Protein AF-A0A2G9TSB1-F1 (afdb_monomer)

pLDDT: mean 92.27, std 11.95, range [41.94, 98.25]

Structure (mmCIF, N/CA/C/O backbone):
data_AF-A0A2G9TSB1-F1
#
_entry.id   AF-A0A2G9TSB1-F1
#
loop_
_atom_site.group_PDB
_atom_site.id
_atom_site.type_symbol
_atom_site.label_atom_id
_atom_site.label_alt_id
_atom_site.label_comp_id
_atom_site.label_asym_id
_atom_site.label_entity_id
_atom_site.label_seq_id
_atom_site.pdbx_PDB_ins_code
_atom_site.Cartn_x
_atom_site.Cartn_y
_atom_site.Cartn_z
_atom_site.occupancy
_atom_site.B_iso_or_equiv
_atom_site.auth_seq_id
_atom_site.auth_comp_id
_atom_site.auth_asym_id
_atom_site.auth_atom_id
_atom_site.pdbx_PDB_model_num
ATOM 1 N N . GLN A 1 1 ? -11.762 4.141 18.854 1.00 75.50 1 GLN A N 1
ATOM 2 C CA . GLN A 1 1 ? -11.384 4.862 17.619 1.00 75.50 1 GLN A CA 1
ATOM 3 C C . GLN A 1 1 ? -9.873 4.862 17.388 1.00 75.50 1 GLN A C 1
ATOM 5 O O . 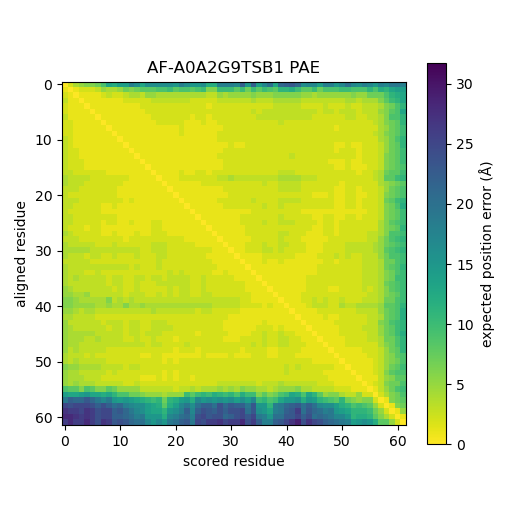GLN A 1 1 ? -9.445 4.091 16.550 1.00 75.50 1 GLN A O 1
ATOM 10 N N . LYS A 1 2 ? -9.024 5.593 18.136 1.00 91.50 2 LYS A N 1
ATOM 11 C CA . LYS A 1 2 ? -7.558 5.582 17.873 1.00 91.50 2 LYS A CA 1
ATOM 12 C C . LYS A 1 2 ? -6.907 4.189 17.941 1.00 91.50 2 LYS A C 1
ATOM 14 O O . LYS A 1 2 ? -6.117 3.848 17.075 1.00 91.50 2 LYS A O 1
ATOM 19 N N . GLN A 1 3 ? -7.281 3.374 18.930 1.00 94.81 3 GLN A N 1
ATOM 20 C CA . GLN A 1 3 ? -6.785 1.995 19.060 1.00 94.81 3 GLN A CA 1
ATOM 21 C C . GLN A 1 3 ? -7.185 1.095 17.884 1.00 94.81 3 GLN A C 1
ATOM 23 O O . GLN A 1 3 ? -6.464 0.166 17.549 1.00 94.81 3 GLN A O 1
ATOM 28 N N . GLU A 1 4 ? -8.326 1.367 17.253 1.00 96.31 4 GLU A N 1
ATOM 29 C CA . GLU A 1 4 ? -8.786 0.595 16.104 1.00 96.31 4 GLU A CA 1
ATOM 30 C C . GLU A 1 4 ? -7.948 0.901 14.867 1.00 96.31 4 GLU A C 1
ATOM 32 O O . GLU A 1 4 ? -7.544 -0.031 14.185 1.00 96.31 4 GLU A O 1
ATOM 37 N N . ILE A 1 5 ? -7.610 2.177 14.642 1.00 97.19 5 ILE A N 1
ATOM 38 C CA . ILE A 1 5 ? -6.684 2.569 13.575 1.00 97.19 5 ILE A CA 1
ATOM 39 C C . ILE A 1 5 ? -5.336 1.881 13.773 1.00 97.19 5 ILE A C 1
ATOM 41 O O . ILE A 1 5 ? -4.872 1.230 12.851 1.00 97.19 5 ILE A O 1
ATOM 45 N N . VAL A 1 6 ? -4.770 1.924 14.987 1.00 97.75 6 VAL A N 1
ATOM 46 C CA . VAL A 1 6 ? -3.501 1.235 15.301 1.00 97.75 6 VAL A CA 1
ATOM 47 C C . VAL A 1 6 ? -3.587 -0.267 15.014 1.00 97.75 6 VAL A C 1
ATOM 49 O O . VAL A 1 6 ? -2.673 -0.847 14.432 1.00 97.75 6 VAL A O 1
ATOM 52 N N . ARG A 1 7 ? -4.700 -0.906 15.391 1.00 97.62 7 ARG A N 1
ATOM 53 C CA . ARG A 1 7 ? -4.927 -2.331 15.128 1.00 97.62 7 ARG A CA 1
ATOM 54 C C . ARG A 1 7 ? -4.977 -2.630 13.628 1.00 97.62 7 ARG A C 1
ATOM 56 O O . ARG A 1 7 ? -4.343 -3.581 13.190 1.00 97.62 7 ARG A O 1
ATOM 63 N N . VAL A 1 8 ? -5.727 -1.844 12.856 1.00 98.00 8 VAL A N 1
ATOM 64 C CA . VAL A 1 8 ? -5.874 -2.051 11.406 1.00 98.00 8 VAL A CA 1
ATOM 65 C C . VAL A 1 8 ? -4.563 -1.754 10.676 1.00 98.00 8 VAL A C 1
ATOM 67 O O . VAL A 1 8 ? -4.182 -2.513 9.792 1.00 98.00 8 VAL A O 1
ATOM 70 N N . THR A 1 9 ? -3.817 -0.723 11.087 1.00 98.00 9 THR A N 1
ATOM 71 C CA . THR A 1 9 ? -2.491 -0.447 10.519 1.00 98.00 9 THR A CA 1
ATOM 72 C C . THR A 1 9 ? -1.502 -1.569 10.812 1.00 98.00 9 THR A C 1
ATOM 74 O O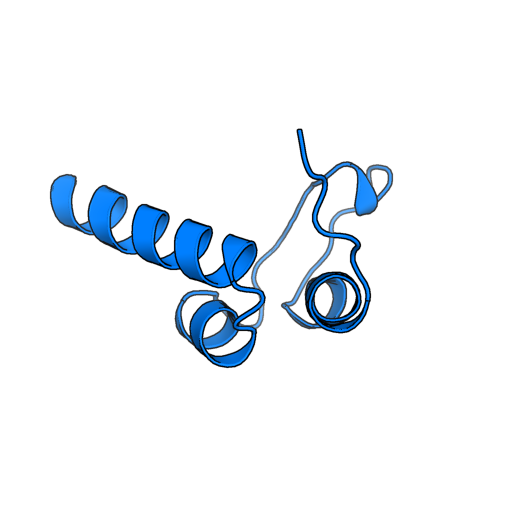 . THR A 1 9 ? -0.718 -1.905 9.937 1.00 98.00 9 THR A O 1
ATOM 77 N N . GLN A 1 10 ? -1.555 -2.198 11.995 1.00 98.06 10 GLN A N 1
ATOM 78 C CA . GLN A 1 10 ? -0.707 -3.361 12.279 1.00 98.06 10 GLN A CA 1
ATOM 79 C C . GLN A 1 10 ? -1.070 -4.549 11.380 1.00 98.06 10 GLN A C 1
ATOM 81 O O . GLN A 1 10 ? -0.183 -5.147 10.789 1.00 98.06 10 GLN A O 1
ATOM 86 N N . GLN A 1 11 ? -2.364 -4.835 11.204 1.00 98.25 11 GLN A N 1
ATOM 87 C CA . GLN A 1 11 ? -2.817 -5.894 10.292 1.00 98.25 11 GLN A CA 1
ATOM 88 C C . GLN A 1 11 ? -2.362 -5.654 8.846 1.00 98.25 11 GLN A C 1
ATOM 90 O O . GLN A 1 11 ? -2.008 -6.602 8.151 1.00 98.25 11 GLN A O 1
ATOM 95 N N . LEU A 1 12 ? -2.340 -4.393 8.404 1.00 98.19 12 LEU A N 1
ATOM 96 C CA . LEU A 1 12 ? -1.817 -4.020 7.092 1.00 98.19 12 LEU A CA 1
ATOM 97 C C . LEU A 1 12 ? -0.311 -4.306 6.979 1.00 98.19 12 LEU A C 1
ATOM 99 O O . LEU A 1 12 ? 0.120 -4.899 5.994 1.00 98.19 12 LEU A O 1
ATOM 103 N N . LEU A 1 13 ? 0.483 -3.929 7.988 1.00 97.50 13 LEU A N 1
ATOM 104 C CA . LEU A 1 13 ? 1.925 -4.210 8.020 1.00 97.50 13 LEU A CA 1
ATOM 105 C C . LEU A 1 13 ? 2.222 -5.715 8.052 1.00 97.50 13 LEU A C 1
ATOM 107 O O . LEU A 1 13 ? 3.152 -6.171 7.384 1.00 97.50 13 LEU A O 1
ATOM 111 N N . ASP A 1 14 ? 1.421 -6.489 8.784 1.00 97.31 14 ASP A N 1
ATOM 112 C CA . ASP A 1 14 ? 1.545 -7.946 8.842 1.00 97.31 14 ASP A CA 1
ATOM 113 C C . ASP A 1 14 ? 1.248 -8.575 7.468 1.00 97.31 14 ASP A C 1
ATOM 115 O O . ASP A 1 14 ? 1.990 -9.446 7.013 1.00 97.31 14 ASP A O 1
ATOM 119 N N . ALA A 1 15 ? 0.215 -8.093 6.764 1.00 96.94 15 ALA A N 1
ATOM 120 C CA . ALA A 1 15 ? -0.112 -8.540 5.409 1.00 96.94 15 ALA A CA 1
ATOM 121 C C . ALA A 1 15 ? 1.021 -8.245 4.412 1.00 96.94 15 ALA A C 1
ATOM 123 O O . ALA A 1 15 ? 1.377 -9.117 3.621 1.00 96.94 15 ALA A O 1
ATOM 124 N N . ILE A 1 16 ? 1.634 -7.057 4.490 1.00 95.88 16 ILE A N 1
ATOM 125 C CA . ILE A 1 16 ? 2.807 -6.696 3.676 1.00 95.88 16 ILE A CA 1
ATOM 126 C C . ILE A 1 16 ? 3.987 -7.625 3.998 1.00 95.88 16 ILE A C 1
ATOM 128 O O . ILE A 1 16 ? 4.585 -8.203 3.092 1.00 95.88 16 ILE A O 1
ATOM 132 N N . SER A 1 17 ? 4.286 -7.828 5.284 1.00 94.25 17 SER A N 1
ATOM 133 C CA . SER A 1 17 ? 5.430 -8.637 5.741 1.00 94.25 17 SER A CA 1
ATOM 134 C C . SER A 1 17 ? 5.309 -10.111 5.339 1.00 94.25 17 SER A C 1
ATOM 136 O O . SER A 1 17 ? 6.303 -10.749 4.993 1.00 94.25 17 SER A O 1
ATOM 138 N N . CYS A 1 18 ? 4.088 -10.653 5.352 1.00 94.56 18 CYS A N 1
ATOM 139 C CA . CYS A 1 18 ? 3.794 -12.025 4.938 1.00 94.56 18 CYS A CA 1
ATOM 140 C C . CYS A 1 18 ? 3.482 -12.173 3.440 1.00 94.56 18 CYS A C 1
ATOM 142 O O . CYS A 1 18 ? 3.200 -13.290 3.004 1.00 94.56 18 CYS A O 1
ATOM 144 N N . LYS A 1 19 ? 3.518 -11.084 2.659 1.00 94.62 19 LYS A N 1
ATOM 145 C CA . LYS A 1 19 ? 3.125 -11.054 1.240 1.00 94.62 19 LYS A CA 1
ATOM 146 C C . LYS A 1 19 ? 1.703 -11.579 0.979 1.00 94.62 19 LYS A C 1
ATOM 148 O O . LYS A 1 19 ? 1.43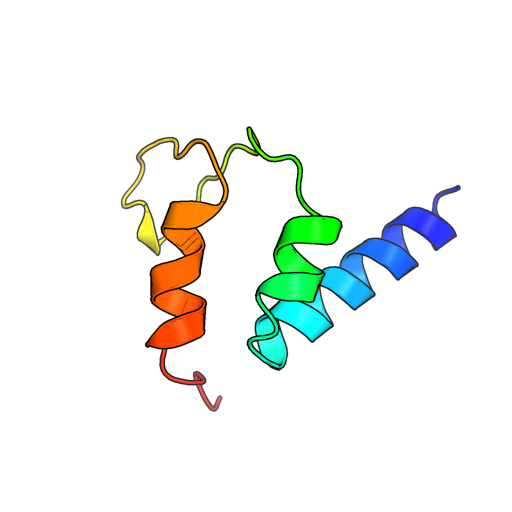4 -12.199 -0.048 1.00 94.62 19 LYS A O 1
ATOM 153 N N . ASP A 1 20 ? 0.770 -11.305 1.887 1.00 96.69 20 ASP A N 1
ATOM 154 C CA . ASP A 1 20 ? -0.648 -11.636 1.721 1.00 96.69 20 ASP A CA 1
ATOM 155 C C . ASP A 1 20 ? -1.380 -1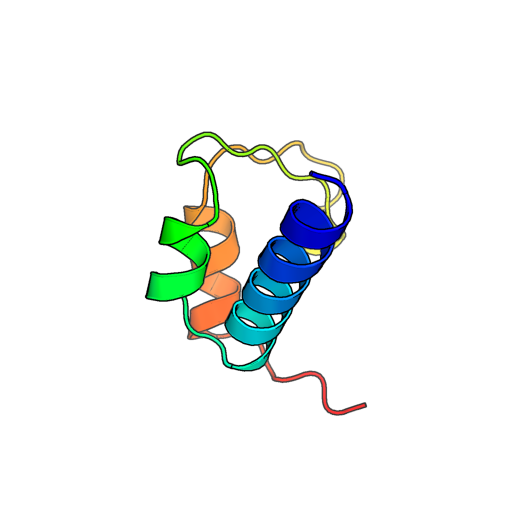0.500 0.986 1.00 96.69 20 ASP A C 1
ATOM 157 O O . ASP A 1 20 ? -1.918 -9.564 1.591 1.00 96.69 20 ASP A O 1
ATOM 161 N N . PHE A 1 21 ? -1.370 -10.567 -0.348 1.00 96.62 21 PHE A N 1
ATOM 162 C CA . PHE A 1 21 ? -1.992 -9.544 -1.194 1.00 96.62 21 PHE A CA 1
ATOM 163 C C . PHE A 1 21 ? -3.525 -9.512 -1.053 1.00 96.62 21 PHE A C 1
ATOM 165 O O . PHE A 1 21 ? -4.146 -8.450 -1.148 1.00 96.62 21 PHE A O 1
ATOM 172 N N . ASP A 1 22 ? -4.151 -10.651 -0.758 1.00 97.50 22 ASP A N 1
ATOM 173 C CA . ASP A 1 22 ? -5.603 -10.742 -0.582 1.00 97.50 22 ASP A CA 1
ATOM 174 C C . ASP A 1 22 ? -6.066 -10.009 0.683 1.00 97.50 22 ASP A C 1
ATOM 176 O O . ASP A 1 22 ? -7.142 -9.403 0.699 1.00 97.50 22 ASP A O 1
ATOM 180 N N . VAL A 1 23 ? -5.286 -10.059 1.766 1.00 97.75 23 VAL A N 1
ATOM 181 C CA . VAL A 1 23 ? -5.566 -9.271 2.976 1.00 97.75 23 VAL A CA 1
ATOM 182 C C . VAL A 1 23 ? -5.237 -7.799 2.749 1.00 97.75 23 VAL A C 1
ATOM 184 O O . VAL A 1 23 ? -6.054 -6.948 3.103 1.00 97.75 23 VAL A O 1
ATOM 187 N N . TYR A 1 24 ? -4.102 -7.490 2.117 1.00 98.12 24 TYR A N 1
ATOM 188 C CA . TYR A 1 24 ? -3.713 -6.114 1.790 1.00 98.12 24 TYR A CA 1
ATOM 189 C C . TYR A 1 24 ? -4.814 -5.378 1.005 1.00 98.12 24 TYR A C 1
ATOM 191 O O . TYR A 1 24 ? -5.274 -4.313 1.418 1.00 98.12 24 TYR A O 1
ATOM 199 N N . THR A 1 25 ? -5.332 -5.990 -0.065 1.00 97.75 25 THR A N 1
ATOM 200 C CA . THR A 1 25 ? -6.385 -5.394 -0.910 1.00 97.75 25 THR A CA 1
ATOM 201 C C . THR A 1 25 ? -7.736 -5.236 -0.211 1.00 97.75 25 THR A C 1
ATOM 203 O O . THR A 1 25 ? -8.511 -4.364 -0.589 1.00 97.75 25 THR A O 1
ATOM 206 N N . LYS A 1 26 ? -8.033 -6.023 0.832 1.00 97.94 26 LYS A N 1
ATOM 207 C CA . LYS A 1 26 ? -9.243 -5.835 1.659 1.00 97.94 26 LYS A CA 1
ATOM 208 C C . LYS A 1 26 ? -9.130 -4.657 2.623 1.00 97.94 26 LYS A C 1
ATOM 210 O O . LYS A 1 26 ? -10.156 -4.156 3.082 1.00 97.94 26 LYS A O 1
ATOM 215 N N . LEU A 1 27 ? -7.907 -4.269 2.979 1.00 97.75 27 LEU A N 1
ATOM 216 C CA . LEU A 1 27 ? -7.624 -3.173 3.906 1.00 97.75 27 LEU A CA 1
ATOM 217 C C . LEU A 1 27 ? -7.396 -1.837 3.182 1.00 97.75 27 LEU A C 1
ATOM 219 O O . LEU A 1 27 ? -7.559 -0.784 3.797 1.00 97.75 27 LEU A O 1
ATOM 223 N N . CYS A 1 28 ? -7.047 -1.878 1.895 1.00 97.75 28 CYS A N 1
ATOM 224 C CA . CYS A 1 28 ? -6.811 -0.707 1.057 1.00 97.75 28 CYS A CA 1
ATOM 225 C C . CYS A 1 28 ? -8.029 -0.358 0.192 1.00 97.7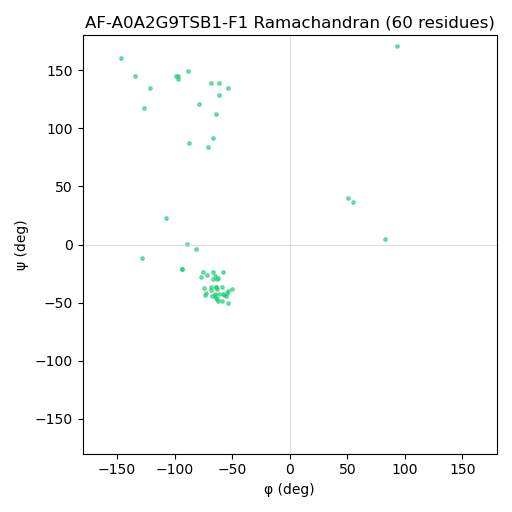5 28 CYS A C 1
ATOM 227 O O . CYS A 1 28 ? -8.735 -1.228 -0.312 1.00 97.75 28 CYS A O 1
ATOM 229 N N . ASP A 1 29 ? -8.246 0.939 -0.024 1.00 98.00 29 ASP A N 1
ATOM 230 C CA . ASP A 1 29 ? -9.222 1.402 -1.009 1.00 98.00 29 ASP A CA 1
ATOM 231 C C . ASP A 1 29 ? -8.739 1.057 -2.438 1.00 98.00 29 ASP A C 1
ATOM 233 O O . ASP A 1 29 ? -7.549 1.226 -2.726 1.00 98.00 29 ASP A O 1
ATOM 237 N N . PRO A 1 30 ? -9.613 0.605 -3.358 1.00 96.06 30 PRO A N 1
ATOM 238 C CA . PRO A 1 30 ? -9.220 0.310 -4.739 1.00 96.06 30 PRO A CA 1
ATOM 239 C C . PRO A 1 30 ? -8.606 1.493 -5.503 1.00 96.06 30 PRO A C 1
ATOM 241 O O . PRO A 1 30 ? -7.866 1.255 -6.455 1.00 96.06 30 PRO A O 1
ATOM 244 N N . ALA A 1 31 ? -8.893 2.735 -5.099 1.00 96.75 31 ALA A N 1
ATOM 245 C CA . ALA A 1 31 ? -8.330 3.975 -5.639 1.00 96.75 31 ALA A CA 1
ATOM 246 C C . ALA A 1 31 ? -7.321 4.633 -4.673 1.00 96.75 31 ALA A C 1
ATOM 248 O O . ALA A 1 31 ? -7.078 5.840 -4.735 1.00 96.75 31 ALA A O 1
ATOM 249 N N . MET A 1 32 ? -6.731 3.861 -3.750 1.00 97.88 32 MET A N 1
ATOM 250 C CA . MET A 1 32 ? -5.698 4.355 -2.837 1.00 97.88 32 MET A CA 1
ATOM 251 C C . MET A 1 32 ? -4.551 5.011 -3.615 1.00 97.88 32 MET A C 1
ATOM 253 O O . MET A 1 32 ? -4.047 4.457 -4.590 1.00 97.88 32 MET A O 1
ATOM 257 N N . THR A 1 33 ? -4.111 6.177 -3.146 1.00 98.00 33 THR A N 1
ATOM 258 C CA . THR A 1 33 ? -2.952 6.881 -3.698 1.00 98.00 33 THR A CA 1
ATOM 259 C C . THR A 1 33 ? -1.686 6.607 -2.894 1.00 98.00 33 THR A C 1
ATOM 261 O O . THR A 1 33 ? -1.757 6.563 -1.664 1.00 98.00 33 THR A O 1
ATOM 264 N N . CYS A 1 34 ? -0.529 6.524 -3.553 1.00 97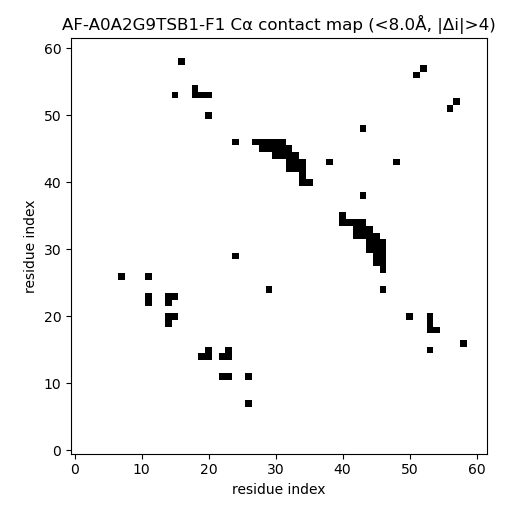.19 34 CYS A N 1
ATOM 265 C CA . CYS A 1 34 ? 0.752 6.264 -2.894 1.00 97.19 34 CYS A CA 1
ATOM 266 C C . CYS A 1 34 ? 1.880 7.187 -3.385 1.00 97.19 34 CYS A C 1
ATOM 268 O O . CYS A 1 34 ? 1.956 7.532 -4.568 1.00 97.19 34 CYS A O 1
ATOM 270 N N . PHE A 1 35 ? 2.766 7.547 -2.451 1.00 96.75 35 PHE A N 1
ATOM 271 C CA . PHE A 1 35 ? 4.117 8.036 -2.710 1.00 96.75 35 PHE A CA 1
ATOM 272 C C . PHE A 1 35 ? 5.100 7.183 -1.912 1.00 96.75 35 PHE A C 1
ATOM 274 O O . PHE A 1 35 ? 5.094 7.207 -0.682 1.00 96.75 35 PHE A O 1
ATOM 281 N N . GLU A 1 36 ? 5.974 6.489 -2.624 1.00 95.31 36 GLU A N 1
ATOM 282 C CA . GLU A 1 36 ? 6.988 5.606 -2.057 1.00 95.31 36 GLU A CA 1
ATOM 283 C C . GLU A 1 36 ? 8.254 5.624 -2.932 1.00 95.31 36 GLU A C 1
ATOM 285 O O . GLU A 1 36 ? 8.190 6.078 -4.085 1.00 95.31 36 GLU A O 1
ATOM 290 N N . PRO A 1 37 ? 9.423 5.209 -2.406 1.00 95.31 37 PRO A N 1
ATOM 291 C CA . PRO A 1 37 ? 10.677 5.193 -3.164 1.00 95.31 37 PRO A CA 1
ATOM 292 C C . PRO A 1 37 ? 10.565 4.498 -4.528 1.00 95.31 37 PRO A C 1
ATOM 294 O O . PRO A 1 37 ? 11.109 4.982 -5.523 1.00 95.31 37 PRO A O 1
ATOM 297 N N . GLU A 1 38 ? 9.800 3.414 -4.583 1.00 93.69 38 GLU A N 1
ATOM 298 C CA . GLU A 1 38 ? 9.536 2.571 -5.745 1.00 93.69 38 GLU A CA 1
ATOM 299 C C . GLU A 1 38 ? 8.816 3.326 -6.873 1.00 93.69 38 GLU A C 1
ATOM 301 O O . GLU A 1 38 ? 9.026 3.032 -8.051 1.00 93.69 38 GLU A O 1
ATOM 306 N N . ALA A 1 39 ? 8.020 4.345 -6.537 1.00 94.31 39 ALA A N 1
ATOM 307 C CA . ALA A 1 39 ? 7.292 5.172 -7.500 1.00 94.31 39 ALA A CA 1
ATOM 308 C C . ALA A 1 39 ? 8.152 6.284 -8.137 1.00 94.31 39 ALA A C 1
ATOM 310 O O . ALA A 1 39 ? 7.677 7.021 -9.011 1.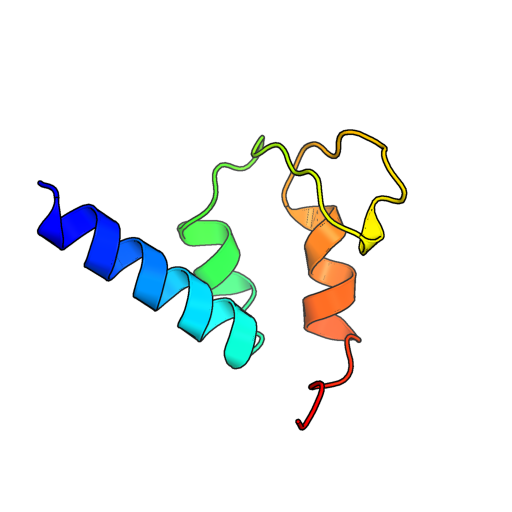00 94.31 39 ALA A O 1
ATOM 311 N N . LEU A 1 40 ? 9.413 6.435 -7.706 1.00 95.44 40 LEU A N 1
ATOM 312 C CA . LEU A 1 40 ? 10.385 7.395 -8.247 1.00 95.44 40 LEU A CA 1
ATOM 313 C C . LEU A 1 40 ? 9.837 8.835 -8.335 1.00 95.44 40 LEU A C 1
ATOM 315 O O . LEU A 1 40 ? 10.081 9.557 -9.302 1.00 95.44 40 LEU A O 1
ATOM 319 N N . GLY A 1 41 ? 9.076 9.247 -7.317 1.00 96.00 41 GLY A N 1
ATOM 320 C CA . GLY A 1 41 ? 8.505 10.593 -7.208 1.00 96.00 41 GLY A CA 1
ATOM 321 C C . GLY A 1 41 ? 7.195 10.822 -7.972 1.00 96.00 41 GLY A C 1
ATOM 322 O O . GLY A 1 41 ? 6.695 11.946 -7.967 1.00 96.00 41 GLY A O 1
ATOM 323 N N . ASN A 1 42 ? 6.619 9.793 -8.598 1.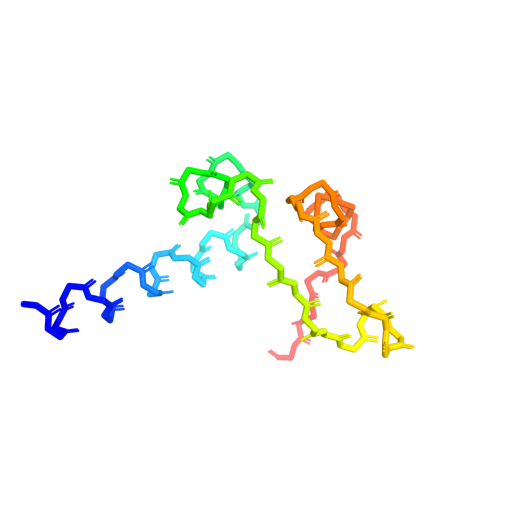00 97.56 42 ASN A N 1
ATOM 324 C CA . ASN A 1 42 ? 5.295 9.871 -9.217 1.00 97.56 42 ASN A CA 1
ATOM 325 C C . ASN A 1 42 ? 4.191 9.528 -8.208 1.00 97.56 42 ASN A C 1
ATOM 327 O O . ASN A 1 42 ? 4.396 8.718 -7.308 1.00 97.56 42 ASN A O 1
ATOM 331 N N . LEU A 1 43 ? 3.014 10.134 -8.385 1.00 97.62 43 LEU A N 1
ATOM 332 C CA . LEU A 1 43 ? 1.807 9.742 -7.661 1.00 97.62 43 LEU A CA 1
ATOM 333 C C . LEU A 1 43 ? 1.231 8.487 -8.316 1.00 97.62 43 LEU A C 1
ATOM 335 O O . LEU A 1 43 ? 0.876 8.520 -9.496 1.00 97.62 43 LEU A O 1
ATOM 339 N N . ILE A 1 44 ? 1.116 7.413 -7.546 1.00 97.88 44 ILE A N 1
ATOM 340 C CA . ILE A 1 44 ? 0.466 6.178 -7.987 1.00 97.88 44 ILE A CA 1
ATOM 341 C C . ILE A 1 44 ? -0.980 6.171 -7.500 1.00 97.88 44 ILE A C 1
ATOM 343 O O . ILE A 1 44 ? -1.255 6.616 -6.387 1.00 97.88 44 ILE A O 1
ATOM 347 N N . GLU A 1 45 ? -1.887 5.649 -8.324 1.00 97.94 45 GLU A N 1
ATOM 348 C CA . GLU A 1 45 ? -3.280 5.378 -7.970 1.00 97.94 45 GLU A CA 1
ATOM 349 C C . GLU A 1 45 ? -3.582 3.889 -8.177 1.00 97.94 45 GLU A C 1
ATOM 351 O O . GLU A 1 45 ? -3.222 3.300 -9.201 1.00 97.94 45 GLU A O 1
ATOM 356 N N . GLY A 1 46 ? -4.260 3.295 -7.198 1.00 96.62 46 GLY A N 1
ATOM 357 C CA . GLY A 1 46 ? -4.686 1.904 -7.206 1.00 96.62 46 GLY A CA 1
ATOM 358 C C . GLY A 1 46 ? -3.710 0.940 -6.532 1.00 96.62 46 GLY A C 1
ATOM 359 O O . GLY A 1 46 ? -2.592 1.279 -6.148 1.00 96.62 46 GLY A O 1
ATOM 360 N N . VAL A 1 47 ? -4.162 -0.304 -6.365 1.00 95.88 47 VAL A N 1
ATOM 361 C CA . VAL A 1 47 ? -3.439 -1.331 -5.590 1.00 95.88 47 VAL A CA 1
ATOM 362 C C . VAL A 1 47 ? -2.526 -2.222 -6.436 1.00 95.88 47 VAL A C 1
ATOM 364 O O . VAL A 1 47 ? -1.579 -2.792 -5.901 1.00 95.88 47 VAL A O 1
ATOM 367 N N . GLU A 1 48 ? -2.758 -2.312 -7.749 1.00 94.75 48 GLU A N 1
ATOM 368 C CA . GLU A 1 48 ? -2.040 -3.238 -8.644 1.00 94.75 48 GLU A CA 1
ATOM 369 C C . GLU A 1 48 ? -0.543 -2.927 -8.780 1.00 94.75 48 GLU A C 1
ATOM 371 O O . GLU A 1 48 ? 0.244 -3.843 -9.000 1.00 94.75 48 GLU A O 1
ATOM 376 N N . PHE A 1 49 ? -0.123 -1.668 -8.594 1.00 94.75 49 PHE A N 1
ATOM 377 C CA . PHE A 1 49 ? 1.302 -1.311 -8.567 1.00 94.75 49 PHE A CA 1
ATOM 378 C C . PHE A 1 49 ? 2.069 -2.129 -7.516 1.00 94.75 49 PHE A C 1
ATOM 380 O O . PHE A 1 49 ? 3.120 -2.700 -7.801 1.00 94.75 49 PHE A O 1
ATOM 387 N N . HIS A 1 50 ? 1.489 -2.265 -6.323 1.00 95.81 50 HIS A N 1
ATOM 388 C CA . HIS A 1 50 ? 2.098 -2.974 -5.202 1.00 95.81 50 HIS A CA 1
ATOM 389 C C . HIS A 1 50 ? 2.111 -4.493 -5.421 1.00 95.81 50 HIS A C 1
ATOM 391 O O . HIS A 1 50 ? 3.006 -5.168 -4.917 1.00 95.81 50 HIS A O 1
ATOM 397 N N . ARG A 1 51 ? 1.179 -5.049 -6.215 1.00 95.06 51 ARG A N 1
ATOM 398 C CA . ARG A 1 51 ? 1.093 -6.496 -6.485 1.00 95.06 51 ARG A CA 1
ATOM 399 C C . ARG A 1 51 ? 2.407 -7.074 -7.002 1.00 95.06 51 ARG A C 1
ATOM 401 O O . ARG A 1 51 ? 2.812 -8.150 -6.576 1.00 95.06 51 ARG A O 1
ATOM 408 N N . PHE A 1 52 ? 3.100 -6.333 -7.866 1.00 91.69 52 PHE A N 1
ATOM 409 C CA . PHE A 1 52 ? 4.414 -6.725 -8.370 1.00 91.69 52 PHE A CA 1
ATOM 410 C C . PHE A 1 52 ? 5.408 -7.023 -7.231 1.00 91.69 52 PHE A C 1
ATOM 412 O O . PHE A 1 52 ? 6.132 -8.016 -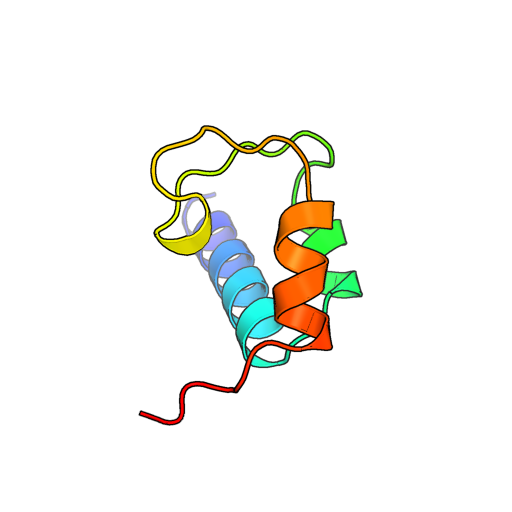7.280 1.00 91.69 52 PHE A O 1
ATOM 419 N N . TYR A 1 53 ? 5.408 -6.211 -6.173 1.00 92.38 53 TYR A N 1
ATOM 420 C CA . TYR A 1 53 ? 6.287 -6.376 -5.014 1.00 92.38 53 TYR A CA 1
ATOM 421 C C . TYR A 1 53 ? 5.826 -7.494 -4.071 1.00 92.38 53 TYR A C 1
ATOM 423 O O . TYR A 1 53 ? 6.661 -8.142 -3.445 1.00 92.38 53 TYR A O 1
ATOM 431 N N . PHE A 1 54 ? 4.526 -7.787 -4.015 1.00 93.31 54 PHE A N 1
ATOM 432 C CA . PHE A 1 54 ? 4.014 -8.967 -3.309 1.00 93.31 54 PHE A CA 1
ATOM 433 C C . PHE A 1 54 ? 4.438 -10.269 -4.004 1.00 93.31 54 PHE A C 1
ATOM 435 O O . PHE A 1 54 ? 4.914 -11.193 -3.342 1.00 93.31 54 PHE A O 1
ATOM 442 N N . ASP A 1 55 ? 4.329 -10.320 -5.333 1.00 92.62 55 ASP A N 1
ATOM 443 C CA . ASP A 1 55 ? 4.641 -11.516 -6.121 1.00 92.62 55 ASP A CA 1
ATOM 444 C C . ASP A 1 55 ? 6.159 -11.759 -6.235 1.00 92.62 55 ASP A C 1
ATOM 446 O O . ASP A 1 55 ? 6.610 -12.907 -6.186 1.00 92.62 55 ASP A O 1
ATOM 450 N N . TYR A 1 56 ? 6.960 -10.691 -6.361 1.00 89.00 56 TYR A N 1
ATOM 451 C CA . TYR A 1 56 ? 8.383 -10.792 -6.724 1.00 89.00 56 TYR A CA 1
ATOM 452 C C . TYR A 1 56 ? 9.357 -10.058 -5.801 1.00 89.00 56 TYR A C 1
ATOM 454 O O . TYR A 1 56 ? 10.563 -10.266 -5.930 1.00 89.00 56 TYR A O 1
ATOM 462 N N . GLY A 1 57 ? 8.888 -9.199 -4.893 1.00 80.62 57 GLY A N 1
ATOM 463 C CA . GLY A 1 57 ? 9.775 -8.450 -4.004 1.00 80.62 57 GLY A CA 1
ATOM 464 C C . GLY A 1 57 ? 10.579 -9.401 -3.124 1.00 80.62 57 GLY A C 1
ATOM 465 O O . GLY A 1 57 ? 10.017 -10.294 -2.498 1.00 80.62 57 GLY A O 1
ATOM 466 N N . GLU A 1 58 ? 11.898 -9.260 -3.072 1.00 69.94 58 GLU A N 1
ATOM 467 C CA . GLU A 1 58 ? 12.717 -9.988 -2.099 1.00 69.94 58 GLU A CA 1
ATOM 468 C C . GLU A 1 58 ? 12.278 -9.576 -0.683 1.00 69.94 58 GLU A C 1
ATOM 470 O O . GLU A 1 58 ? 12.013 -8.398 -0.434 1.00 69.94 58 GLU A O 1
ATOM 475 N N . ILE A 1 59 ? 12.188 -10.526 0.259 1.00 61.59 59 ILE A N 1
ATOM 476 C CA . ILE A 1 59 ? 12.131 -10.138 1.673 1.00 61.59 59 ILE A CA 1
ATOM 477 C C . ILE A 1 59 ? 13.476 -9.469 1.932 1.00 61.59 59 ILE A C 1
ATOM 479 O O . ILE A 1 59 ? 14.504 -10.144 1.879 1.00 61.59 59 ILE A O 1
ATOM 483 N N . ILE A 1 60 ? 13.481 -8.158 2.174 1.00 57.62 60 ILE A N 1
ATOM 484 C CA . ILE A 1 60 ? 14.668 -7.489 2.694 1.00 57.62 60 ILE A CA 1
ATOM 485 C C . ILE A 1 60 ? 14.859 -8.053 4.104 1.00 57.62 60 ILE A C 1
ATOM 487 O O . ILE A 1 60 ? 14.232 -7.606 5.060 1.00 57.62 60 ILE A O 1
ATOM 491 N N . LEU A 1 61 ? 15.645 -9.125 4.199 1.00 41.94 61 LEU A N 1
ATOM 492 C CA . LEU A 1 61 ? 16.187 -9.626 5.451 1.00 41.94 61 LEU A CA 1
ATOM 493 C C . LEU A 1 61 ? 17.254 -8.620 5.893 1.00 41.94 61 LEU A C 1
ATOM 495 O O . LEU A 1 61 ? 18.434 -8.790 5.582 1.00 41.94 61 LEU A O 1
ATOM 499 N N . GLU A 1 62 ? 16.826 -7.553 6.562 1.00 45.28 62 GLU A N 1
ATOM 500 C CA . GLU A 1 62 ? 17.649 -6.942 7.610 1.00 45.28 62 GLU A CA 1
ATOM 501 C C . GLU A 1 62 ? 17.359 -7.627 8.949 1.00 45.28 62 GLU A C 1
ATOM 503 O O . GLU A 1 62 ? 16.165 -7.816 9.284 1.00 45.28 62 GLU A O 1
#

Foldseek 3Di:
DVVVVVVLVVQLVVCLLLLVLVSNPVSDDQQDWDDDVLCVGDIDTGDVVCNCCSVDNDNPPD

Nearest PDB structures (foldseek):
  7rec-assembly1_E-2  TM=9.908E-01  e=4.576E-06  Homo sapiens
  5ig5-assembly1_F-2  TM=9.905E-01  e=1.276E-05  Nematostella vectensis
  7urw-assembly1_D-2  TM=9.862E-01  e=1.649E-05  Homo sapiens
  8uso-assembly1_C  TM=9.895E-01  e=2.584E-05  Homo sapiens
  8uso-assembly1_A  TM=9.923E-01  e=4.906E-05  Homo sapiens

InterPro domains:
  IPR013543 Calcium/calmodulin-dependent protein kinase II, association-domain [PF08332] (1-55)
  IPR032710 NTF2-like domain superfamily [SSF54427] (1-56)

Organism: Teladorsagia circumcincta (NCBI:txid45464)

Solvent-accessible surface area (backbone atoms only — not comparable to full-atom values): 3831 Å² total; per-residue (Å²): 108,76,69,54,52,54,51,52,52,48,54,44,52,50,21,59,75,68,45,36,58,74,58,35,57,73,76,45,57,75,73,36,71,49,79,51,81,90,50,73,84,43,84,43,74,34,56,70,75,54,46,57,46,47,77,66,48,75,82,82,82,123

Secondary structure (DSSP, 8-state):
-HHHHHHHHHHHHHHHHTT-HHHHHHHS-TT-EE--GGGTTPPEESSHHHHHHHHH------

Sequence (62 aa):
QKQEIVRVTQQLLDAISCKDFDVYTKLCDPAMTCFEPEALGNLIEGVEFHRFYFDYGEIILE

Mean predicted aligned error: 4.06 Å

Radius of gyration: 12.36 Å; Cα contacts (8 Å, |Δi|>4): 46; chains: 1; bounding box: 29×23×28 Å